Protein AF-A0A5B9MQZ1-F1 (afdb_monomer_lite)

Sequence (177 aa):
MKKSILAVACALLITPSSFAQDAPAKKGKKGQAARNAPAAVVLKQLSDVGLTDEQKAKIQTMAKKTAAETQAALKEAGITPAIMKQRVAAQRELKDSGKKPAEIQAAIHEKLGLTQDQIAVLKKSNAMRTALLKDAVALLTEEQKAKLPERLVKMTSRGGDAKGKGKGKKKKQDENN

Structure (mmCIF, N/CA/C/O backbone):
data_AF-A0A5B9MQZ1-F1
#
_entry.id   AF-A0A5B9MQZ1-F1
#
loop_
_atom_site.group_PDB
_atom_site.id
_atom_site.type_symbol
_atom_site.label_atom_id
_atom_site.label_alt_id
_atom_site.label_comp_id
_atom_site.label_asym_id
_atom_site.label_entity_id
_atom_site.label_seq_id
_atom_site.pdbx_PDB_ins_code
_atom_site.Cartn_x
_atom_site.Cartn_y
_atom_site.Cartn_z
_atom_site.occupancy
_atom_site.B_iso_or_equiv
_atom_site.auth_seq_id
_atom_site.auth_comp_id
_atom_site.auth_asym_id
_atom_site.auth_atom_id
_atom_site.pdbx_PDB_model_num
ATOM 1 N N . MET A 1 1 ? -15.466 -17.750 -81.541 1.00 36.16 1 MET A N 1
ATOM 2 C CA . MET A 1 1 ? -15.290 -19.102 -80.961 1.00 36.16 1 MET A CA 1
ATOM 3 C C . MET A 1 1 ? -14.514 -18.976 -79.657 1.00 36.16 1 MET A C 1
ATOM 5 O O . MET A 1 1 ? -13.448 -18.398 -79.733 1.00 36.16 1 MET A O 1
ATOM 9 N N . LYS A 1 2 ? -15.038 -19.533 -78.543 1.00 40.12 2 LYS A N 1
ATOM 10 C CA . LYS A 1 2 ? -14.304 -20.202 -77.431 1.00 40.12 2 LYS A CA 1
ATOM 11 C C . LYS A 1 2 ? -13.184 -19.371 -76.742 1.00 40.12 2 LYS A C 1
ATOM 13 O O . LYS A 1 2 ? -12.224 -19.017 -77.393 1.00 40.12 2 LYS A O 1
ATOM 18 N N . LYS A 1 3 ? -13.119 -19.107 -75.433 1.00 44.59 3 LYS A N 1
ATOM 19 C CA . LYS A 1 3 ? -13.685 -19.690 -74.207 1.00 44.59 3 LYS A CA 1
ATOM 20 C C . LYS A 1 3 ? -13.425 -18.705 -73.054 1.00 44.59 3 LYS A C 1
ATOM 22 O O . LYS A 1 3 ? -12.415 -18.010 -73.045 1.00 44.59 3 LYS A O 1
ATOM 27 N N . SER A 1 4 ? -14.319 -18.739 -72.078 1.00 44.59 4 SER A N 1
ATOM 28 C CA . SER A 1 4 ? -14.231 -18.154 -70.744 1.00 44.59 4 SER A CA 1
ATOM 29 C C . SER A 1 4 ? -12.981 -18.592 -69.971 1.00 44.59 4 SER A C 1
ATOM 31 O O . SER A 1 4 ? -12.683 -19.785 -69.955 1.00 44.59 4 SER A O 1
ATOM 33 N N . ILE A 1 5 ? -12.355 -17.673 -69.226 1.00 49.66 5 ILE A N 1
ATOM 34 C CA . ILE A 1 5 ? -11.790 -17.975 -67.903 1.00 49.66 5 ILE A CA 1
ATOM 35 C C . ILE A 1 5 ? -12.255 -16.890 -66.928 1.00 49.66 5 ILE A C 1
ATOM 37 O O . ILE A 1 5 ? -12.090 -15.693 -67.137 1.00 49.66 5 ILE A O 1
ATOM 41 N N . LEU A 1 6 ? -12.916 -17.396 -65.899 1.00 43.31 6 LEU A N 1
ATOM 42 C CA . LEU A 1 6 ? -13.623 -16.754 -64.812 1.00 43.31 6 LEU A CA 1
ATOM 43 C C . LEU A 1 6 ? -12.609 -16.317 -63.741 1.00 43.31 6 LEU A C 1
ATOM 45 O O . LEU A 1 6 ? -11.963 -17.171 -63.142 1.00 43.31 6 LEU A O 1
ATOM 49 N N . ALA A 1 7 ? -12.478 -15.017 -63.479 1.00 42.28 7 ALA A N 1
ATOM 50 C CA . ALA A 1 7 ? -11.789 -14.511 -62.293 1.00 42.28 7 ALA A CA 1
ATOM 51 C C . ALA A 1 7 ? -12.844 -13.972 -61.319 1.00 42.28 7 ALA A C 1
ATOM 53 O O . ALA A 1 7 ? -13.383 -12.880 -61.491 1.00 42.28 7 ALA A O 1
ATOM 54 N N . VAL A 1 8 ? -13.179 -14.790 -60.322 1.00 44.84 8 VAL A N 1
ATOM 55 C CA . VAL A 1 8 ? -14.053 -14.431 -59.202 1.00 44.84 8 VAL A CA 1
ATOM 56 C C . VAL A 1 8 ? -13.285 -13.468 -58.296 1.00 44.84 8 VAL A C 1
ATOM 58 O O . VAL A 1 8 ? -12.449 -13.887 -57.500 1.00 44.84 8 VAL A O 1
ATOM 61 N N . ALA A 1 9 ? -13.553 -12.170 -58.423 1.00 44.41 9 ALA A N 1
ATOM 62 C CA . ALA A 1 9 ? -13.120 -11.163 -57.462 1.00 44.41 9 ALA A CA 1
ATOM 63 C C . ALA A 1 9 ? -14.215 -10.989 -56.397 1.00 44.41 9 ALA A C 1
ATOM 65 O O . ALA A 1 9 ? -15.154 -10.212 -56.565 1.00 44.41 9 ALA A O 1
ATOM 66 N N . CYS A 1 10 ? -14.109 -11.736 -55.295 1.00 37.72 10 CYS A N 1
ATOM 67 C CA . CYS A 1 10 ? -14.875 -11.471 -54.077 1.00 37.72 10 CYS A CA 1
ATOM 68 C C . CYS A 1 10 ? -14.386 -10.157 -53.451 1.00 37.72 10 CYS A C 1
ATOM 70 O O . CYS A 1 10 ? -13.424 -10.141 -52.684 1.00 37.72 10 CYS A O 1
ATOM 72 N N . ALA A 1 11 ? -15.057 -9.053 -53.774 1.00 45.41 11 ALA A N 1
ATOM 73 C CA . ALA A 1 11 ? -14.929 -7.794 -53.053 1.00 45.41 11 ALA A CA 1
ATOM 74 C C . ALA A 1 11 ? -15.580 -7.939 -51.666 1.00 45.41 11 ALA A C 1
ATOM 76 O O . ALA A 1 11 ? -16.776 -7.714 -51.487 1.00 45.41 11 ALA A O 1
ATOM 77 N N . LEU A 1 12 ? -14.788 -8.362 -50.679 1.00 45.56 12 LEU A N 1
ATOM 78 C CA . LEU A 1 12 ? -15.161 -8.292 -49.270 1.00 45.56 12 LEU A CA 1
ATOM 79 C C . LEU A 1 12 ? -15.211 -6.820 -48.846 1.00 45.56 12 LEU A C 1
ATOM 81 O O . LEU A 1 12 ? -14.190 -6.139 -48.754 1.00 45.56 12 LEU A O 1
ATOM 85 N N . LEU A 1 13 ? -16.430 -6.349 -48.593 1.00 42.44 13 LEU A N 1
ATOM 86 C CA . LEU A 1 13 ? -16.742 -5.101 -47.909 1.00 42.44 13 LEU A CA 1
ATOM 87 C C . LEU A 1 13 ? -16.085 -5.098 -46.521 1.00 42.44 13 LEU A C 1
ATOM 89 O O . LEU A 1 13 ? -16.599 -5.701 -45.581 1.00 42.44 13 LEU A O 1
ATOM 93 N N . ILE A 1 14 ? -14.958 -4.400 -46.377 1.00 48.75 14 ILE A N 1
ATOM 94 C CA . ILE A 1 14 ? -14.422 -4.038 -45.063 1.00 48.75 14 ILE A CA 1
ATOM 95 C C . ILE A 1 14 ? -15.073 -2.714 -44.668 1.00 48.75 14 ILE A C 1
ATOM 97 O O . ILE A 1 14 ? -14.581 -1.630 -44.971 1.00 48.75 14 ILE A O 1
ATOM 101 N N . THR A 1 15 ? -16.213 -2.805 -43.989 1.00 49.19 15 THR A N 1
ATOM 102 C CA . THR A 1 15 ? -16.711 -1.717 -43.145 1.00 49.19 15 THR A CA 1
ATOM 103 C C . THR A 1 15 ? -15.734 -1.532 -41.979 1.00 49.19 15 THR A C 1
ATOM 105 O O . THR A 1 15 ? -15.511 -2.502 -41.247 1.00 49.19 15 THR A O 1
ATOM 108 N N . PRO A 1 16 ? -15.151 -0.345 -41.736 1.00 44.38 16 PRO A N 1
ATOM 109 C CA . PRO A 1 16 ? -14.464 -0.109 -40.479 1.00 44.38 16 PRO A CA 1
ATOM 110 C C . PRO A 1 16 ? -15.515 -0.071 -39.368 1.00 44.38 16 PRO A C 1
ATOM 112 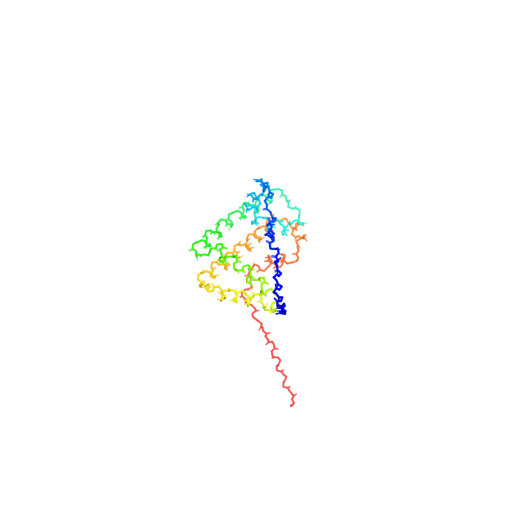O O . PRO A 1 16 ? -16.290 0.879 -39.252 1.00 44.38 16 PRO A O 1
ATOM 115 N N . SER A 1 17 ? -15.548 -1.129 -38.558 1.00 43.81 17 SER A N 1
ATOM 116 C CA . SER A 1 17 ? -16.259 -1.158 -37.286 1.00 43.81 17 SER A CA 1
ATOM 117 C C . SER A 1 17 ? -15.827 0.058 -36.474 1.00 43.81 17 SER A C 1
ATOM 119 O O . SER A 1 17 ? -14.701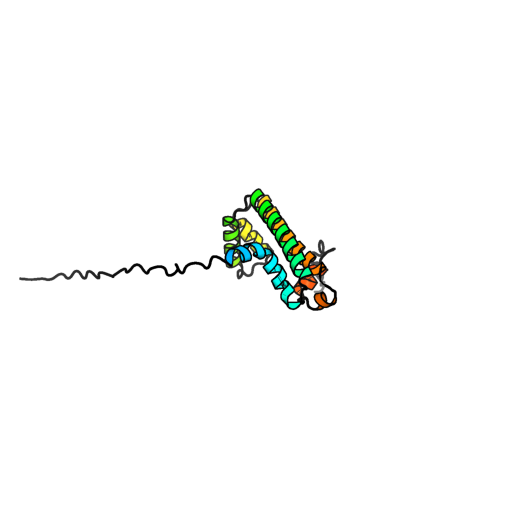 0.126 -35.979 1.00 43.81 17 SER A O 1
ATOM 121 N N . SER A 1 18 ? -16.714 1.045 -36.378 1.00 42.19 18 SER A N 1
ATOM 122 C CA . SER A 1 18 ? -16.536 2.177 -35.485 1.00 42.19 18 SER A CA 1
ATOM 123 C C . SER A 1 18 ? -16.346 1.633 -34.074 1.00 42.19 18 SER A C 1
ATOM 125 O O . SER A 1 18 ? -17.203 0.915 -33.554 1.00 42.19 18 SER A O 1
ATOM 127 N N . PHE A 1 19 ? -15.209 1.949 -33.459 1.00 43.31 19 PHE A N 1
ATOM 128 C CA . PHE A 1 19 ? -15.026 1.755 -32.032 1.00 43.31 19 PHE A CA 1
ATOM 129 C C . PHE A 1 19 ? -16.157 2.487 -31.307 1.00 43.31 19 PHE A C 1
ATOM 131 O O . PHE A 1 19 ? -16.257 3.712 -31.342 1.00 43.31 19 PHE A O 1
ATOM 138 N N . ALA A 1 20 ? -17.017 1.727 -30.637 1.00 46.97 20 ALA A N 1
ATOM 139 C CA . ALA A 1 20 ? -17.846 2.261 -29.580 1.00 46.97 20 ALA A CA 1
ATOM 140 C C . ALA A 1 20 ? -16.930 2.818 -28.481 1.00 46.97 20 ALA A C 1
ATOM 142 O O . ALA A 1 20 ? -16.148 2.056 -27.915 1.00 46.97 20 ALA A O 1
ATOM 143 N N . GLN A 1 21 ? -17.057 4.116 -28.186 1.00 40.47 21 GLN A N 1
ATOM 144 C CA . GLN A 1 21 ? -17.038 4.748 -26.852 1.00 40.47 21 GLN A CA 1
ATOM 145 C C . GLN A 1 21 ? -16.544 6.197 -26.942 1.00 40.47 21 GLN A C 1
ATOM 147 O O . GLN A 1 21 ? -15.451 6.517 -26.491 1.00 40.47 21 GLN A O 1
ATOM 152 N N . ASP A 1 22 ? -17.401 7.098 -27.416 1.00 45.72 22 ASP A N 1
ATOM 153 C CA . ASP A 1 22 ? -17.385 8.470 -26.905 1.00 45.72 22 ASP A CA 1
ATOM 154 C C . ASP A 1 22 ? -18.800 8.842 -26.456 1.00 45.72 22 ASP A C 1
ATOM 156 O O . ASP A 1 22 ? -19.563 9.543 -27.112 1.00 45.72 22 ASP A O 1
ATOM 160 N N . ALA A 1 23 ? -19.189 8.251 -25.325 1.00 39.41 23 ALA A N 1
ATOM 161 C CA . ALA A 1 23 ? -20.197 8.859 -24.474 1.00 39.41 23 ALA A CA 1
ATOM 162 C C . ALA A 1 23 ? -19.459 9.856 -23.564 1.00 39.41 23 ALA A C 1
ATOM 164 O O . ALA A 1 23 ? -18.474 9.462 -22.925 1.00 39.41 23 ALA A O 1
ATOM 165 N N . PRO A 1 24 ? -19.913 11.117 -23.453 1.00 42.56 24 PRO A N 1
ATOM 166 C CA . PRO A 1 24 ? -19.198 12.144 -22.711 1.00 42.56 24 PRO A CA 1
ATOM 167 C C . PRO A 1 24 ? -19.024 11.724 -21.249 1.00 42.56 24 PRO A C 1
ATOM 169 O O . PRO A 1 24 ? -19.982 11.512 -20.497 1.00 42.56 24 PRO A O 1
ATOM 172 N N . ALA A 1 25 ? -1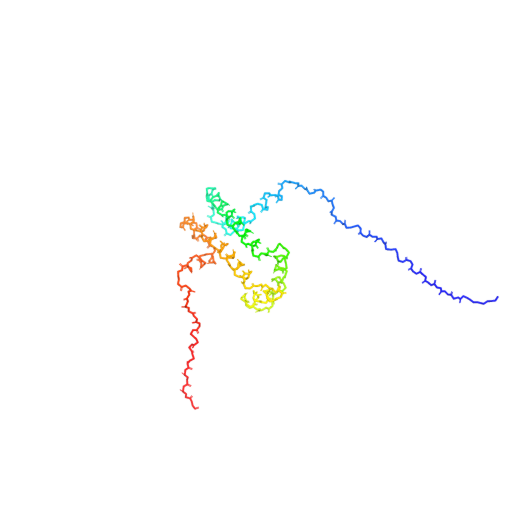7.767 11.590 -20.829 1.00 41.84 25 ALA A N 1
ATOM 173 C CA . ALA A 1 25 ? -17.420 11.248 -19.463 1.00 41.84 25 ALA A CA 1
ATOM 174 C C . ALA A 1 25 ? -17.953 12.323 -18.498 1.00 41.84 25 ALA A C 1
ATOM 176 O O . ALA A 1 25 ? -17.446 13.444 -18.459 1.00 41.84 25 ALA A O 1
ATOM 177 N N . LYS A 1 26 ? -18.933 11.959 -17.656 1.00 43.88 26 LYS A N 1
ATOM 178 C CA . LYS A 1 26 ? -19.359 12.749 -16.487 1.00 43.88 26 LYS A CA 1
ATOM 179 C C . LYS A 1 26 ? -18.129 13.140 -15.651 1.00 43.88 26 LYS A C 1
ATOM 181 O O . LYS A 1 26 ? -17.576 12.331 -14.901 1.00 43.88 26 LYS A O 1
ATOM 186 N N . LYS A 1 27 ? -17.715 14.404 -15.761 1.00 49.59 27 LYS A N 1
ATOM 187 C CA . LYS A 1 27 ? -16.472 14.990 -15.223 1.00 49.59 27 LYS A CA 1
ATOM 188 C C . LYS A 1 27 ? -16.485 15.245 -13.700 1.00 49.59 27 LYS A C 1
ATOM 190 O O . LYS A 1 27 ? -15.702 16.046 -13.211 1.00 49.59 27 LYS A O 1
ATOM 195 N N . GLY A 1 28 ? -17.338 14.564 -12.928 1.00 44.91 28 GLY A N 1
ATOM 196 C CA . GLY A 1 28 ? -17.526 14.844 -11.492 1.00 44.91 28 GLY A CA 1
ATOM 197 C C . GLY A 1 28 ? -16.913 13.835 -10.512 1.00 44.91 28 GLY A C 1
ATOM 198 O O . GLY A 1 28 ? -16.442 14.222 -9.450 1.00 44.91 28 GLY A O 1
ATOM 199 N N . LYS A 1 29 ? -16.879 12.532 -10.837 1.00 44.75 29 LYS A N 1
ATOM 200 C CA . LYS A 1 29 ? -16.529 11.484 -9.844 1.00 44.75 29 LYS A CA 1
ATOM 201 C C . LYS A 1 29 ? -15.118 10.902 -9.961 1.00 44.75 29 LYS A C 1
ATOM 203 O O . LYS A 1 29 ? -14.597 10.389 -8.973 1.00 44.75 29 LYS A O 1
ATOM 208 N N . LYS A 1 30 ? -14.463 10.991 -11.126 1.00 43.41 30 LYS A N 1
ATOM 209 C CA . LYS A 1 30 ? -13.138 10.369 -11.331 1.00 43.41 30 LYS A CA 1
ATOM 210 C C . LYS A 1 30 ? -12.022 11.048 -10.519 1.00 43.41 30 LYS A C 1
ATOM 212 O O . LYS A 1 30 ? -11.155 10.351 -10.005 1.00 43.41 30 LYS A O 1
ATOM 217 N N . GLY A 1 31 ? -12.071 12.372 -10.337 1.00 48.66 31 GLY A N 1
ATOM 218 C CA . GLY A 1 31 ? -11.042 13.118 -9.596 1.00 48.66 31 GLY A CA 1
ATOM 219 C C . GLY A 1 31 ? -11.055 12.858 -8.085 1.00 48.66 31 GLY A C 1
ATOM 220 O O . GLY A 1 31 ? -10.004 12.658 -7.479 1.00 48.66 31 GLY A O 1
ATOM 221 N N . GLN A 1 32 ? -12.242 12.792 -7.477 1.00 44.03 32 GLN A N 1
ATOM 222 C CA . GLN A 1 32 ? -12.392 12.504 -6.048 1.00 44.03 32 GLN A CA 1
ATOM 223 C C . GLN A 1 32 ? -12.136 11.021 -5.735 1.00 44.03 32 GLN A C 1
ATOM 225 O O . GLN A 1 32 ? -11.474 10.708 -4.748 1.00 44.03 32 GLN A O 1
ATOM 230 N N . ALA A 1 33 ? -12.572 10.109 -6.613 1.00 51.03 33 ALA A N 1
ATOM 231 C CA . ALA A 1 33 ? -12.284 8.681 -6.491 1.00 51.03 33 ALA A CA 1
ATOM 232 C C . ALA A 1 33 ? -10.782 8.370 -6.615 1.00 51.03 33 ALA A C 1
ATOM 234 O O . ALA A 1 33 ? -10.267 7.561 -5.850 1.00 51.03 33 ALA A O 1
ATOM 235 N N . ALA A 1 34 ? -10.059 9.047 -7.517 1.00 53.06 34 ALA A N 1
ATOM 236 C CA . ALA A 1 34 ? -8.608 8.903 -7.642 1.00 53.06 34 ALA A CA 1
ATOM 237 C C . ALA A 1 34 ? -7.856 9.470 -6.422 1.00 53.06 34 ALA A C 1
ATOM 239 O O . ALA A 1 34 ? -6.940 8.824 -5.917 1.00 53.06 34 ALA A O 1
ATOM 240 N N . ARG A 1 35 ? -8.278 10.633 -5.899 1.00 48.69 35 ARG A N 1
ATOM 241 C CA . ARG A 1 35 ? -7.700 11.252 -4.687 1.00 48.69 35 ARG A CA 1
ATOM 242 C C . ARG A 1 35 ? -7.943 10.438 -3.412 1.00 48.69 35 ARG A C 1
ATOM 244 O O . ARG A 1 35 ? -7.121 10.479 -2.504 1.00 48.69 35 ARG A O 1
ATOM 251 N N . ASN A 1 36 ? -9.040 9.686 -3.354 1.00 56.81 36 ASN A N 1
ATOM 252 C CA . ASN A 1 36 ? -9.389 8.843 -2.211 1.00 56.81 36 ASN A CA 1
ATOM 253 C C . ASN A 1 36 ? -9.016 7.366 -2.403 1.00 56.81 36 ASN A C 1
ATOM 255 O O . ASN A 1 36 ? -9.264 6.575 -1.500 1.00 56.81 36 ASN A O 1
ATOM 259 N N . ALA A 1 37 ? -8.420 6.970 -3.532 1.00 69.38 37 ALA A N 1
ATOM 260 C CA . ALA A 1 37 ? -8.149 5.563 -3.837 1.00 69.38 37 ALA A CA 1
ATOM 261 C C . ALA A 1 37 ? -7.335 4.823 -2.749 1.00 69.38 37 ALA A C 1
ATOM 263 O O . ALA A 1 37 ? -7.707 3.698 -2.413 1.00 69.38 37 ALA A O 1
ATOM 264 N N . PRO A 1 38 ? -6.295 5.423 -2.130 1.00 73.62 38 PRO A N 1
ATOM 265 C CA . PRO A 1 38 ? -5.557 4.784 -1.036 1.00 73.62 38 PRO A CA 1
ATOM 266 C C . PRO A 1 38 ? -6.414 4.592 0.224 1.00 73.62 38 PRO A C 1
ATOM 268 O O . PRO A 1 38 ? -6.390 3.524 0.832 1.00 73.62 38 PRO A O 1
ATOM 271 N N . ALA A 1 39 ? -7.222 5.597 0.578 1.00 81.00 39 ALA A N 1
ATOM 272 C CA . ALA A 1 39 ? -8.132 5.535 1.721 1.00 81.00 39 ALA A CA 1
ATOM 273 C C . ALA A 1 39 ? -9.269 4.535 1.485 1.00 81.00 39 ALA A C 1
ATOM 275 O O . ALA A 1 39 ? -9.649 3.803 2.390 1.00 81.00 39 ALA A O 1
ATOM 276 N N . ALA A 1 40 ? -9.788 4.463 0.258 1.00 85.75 40 ALA A N 1
ATOM 277 C CA . ALA A 1 40 ? -10.892 3.588 -0.112 1.00 85.75 40 ALA A CA 1
ATOM 278 C C . ALA A 1 40 ? -10.554 2.106 0.088 1.00 85.75 40 ALA A C 1
ATOM 280 O O . ALA A 1 40 ? -11.429 1.335 0.464 1.00 85.75 40 ALA A O 1
ATOM 281 N N . VAL A 1 41 ? -9.295 1.703 -0.122 1.00 87.00 41 VAL A N 1
ATOM 282 C CA . VAL A 1 41 ? -8.859 0.321 0.133 1.00 87.00 41 VAL A CA 1
ATOM 283 C C . VAL A 1 41 ? -8.926 -0.003 1.624 1.00 87.00 41 VAL A C 1
ATOM 285 O O . VAL A 1 41 ? -9.512 -1.018 1.991 1.00 87.00 41 VAL A O 1
ATOM 288 N N . VAL A 1 42 ? -8.382 0.872 2.475 1.00 90.75 42 VAL A N 1
ATOM 289 C CA . VAL A 1 42 ? -8.391 0.686 3.935 1.00 90.75 42 VAL A CA 1
ATOM 290 C C . VAL A 1 42 ? -9.821 0.727 4.472 1.00 90.75 42 VAL A C 1
ATOM 292 O O . VAL A 1 42 ? -10.240 -0.179 5.182 1.00 90.75 42 VAL A O 1
ATOM 295 N N . LEU A 1 43 ? -10.609 1.723 4.063 1.00 91.38 43 LEU A N 1
ATOM 296 C CA . LEU A 1 43 ? -12.011 1.855 4.461 1.00 91.38 43 LEU A CA 1
ATOM 297 C C . LEU A 1 43 ? -12.853 0.657 4.008 1.00 91.38 43 LEU A C 1
ATOM 299 O O . LEU A 1 43 ? -13.710 0.208 4.757 1.00 91.38 43 LEU A O 1
ATOM 303 N N . LYS A 1 44 ? -12.583 0.087 2.827 1.00 91.12 44 LYS A N 1
ATOM 304 C CA . LYS A 1 44 ? -13.242 -1.144 2.366 1.00 91.12 44 LYS A CA 1
ATOM 305 C C . LYS A 1 44 ? -12.852 -2.362 3.203 1.00 91.12 44 LYS A C 1
ATOM 307 O O . LYS A 1 44 ? -13.660 -3.263 3.371 1.00 91.12 44 LYS A O 1
ATOM 312 N N . GLN A 1 45 ? -11.620 -2.430 3.703 1.00 89.94 45 GLN A N 1
ATOM 313 C CA . GLN A 1 45 ? -11.200 -3.516 4.595 1.00 89.94 45 GLN A CA 1
ATOM 314 C C . GLN A 1 45 ? -11.813 -3.410 5.996 1.00 89.94 45 GLN A C 1
ATOM 316 O O . GLN A 1 45 ? -11.859 -4.416 6.698 1.00 89.94 45 GLN A O 1
ATOM 321 N N . LEU A 1 46 ? -12.269 -2.215 6.374 1.00 92.00 46 LEU A N 1
ATOM 322 C CA . LEU A 1 46 ? -12.861 -1.887 7.668 1.00 92.00 46 LEU A CA 1
ATOM 323 C C . LEU A 1 46 ? -14.354 -1.523 7.546 1.00 92.00 46 LEU A C 1
ATOM 325 O O . LEU A 1 46 ? -14.895 -0.860 8.423 1.00 92.00 46 LEU A O 1
ATOM 329 N N . SER A 1 47 ? -15.039 -1.909 6.464 1.00 88.75 47 SER A N 1
ATOM 330 C CA . SER A 1 47 ? -16.447 -1.532 6.260 1.00 88.75 47 SER A CA 1
ATOM 331 C C . SER A 1 47 ? -17.368 -2.108 7.333 1.00 88.75 47 SER A C 1
ATOM 333 O O . SER A 1 47 ? -18.309 -1.444 7.760 1.00 88.75 47 SER A O 1
ATOM 335 N N . ASP A 1 48 ? -17.052 -3.311 7.807 1.00 89.12 48 ASP A N 1
ATOM 336 C CA . ASP A 1 48 ? -17.962 -4.116 8.625 1.00 89.12 48 ASP A CA 1
ATOM 337 C C . ASP A 1 48 ? -17.802 -3.838 10.129 1.00 89.12 48 ASP A C 1
ATOM 339 O O . ASP A 1 48 ? -18.575 -4.331 10.948 1.00 89.12 48 ASP A O 1
ATOM 343 N N . VAL A 1 49 ? -16.819 -3.010 10.512 1.00 91.62 49 VAL A N 1
ATOM 344 C CA . VAL A 1 49 ? -16.565 -2.679 11.924 1.00 91.62 49 VAL A CA 1
ATOM 345 C C . VAL A 1 49 ? -17.363 -1.468 12.410 1.00 91.62 49 VAL A C 1
ATOM 347 O O . VAL A 1 49 ? -17.327 -1.164 13.595 1.00 91.62 49 VAL A O 1
ATOM 350 N N . GLY A 1 50 ? -18.102 -0.782 11.530 1.00 90.56 50 GLY A N 1
ATOM 351 C CA . GLY A 1 50 ? -18.915 0.379 11.908 1.00 90.56 50 GLY A CA 1
ATOM 352 C C . GLY A 1 50 ? -18.066 1.584 12.320 1.00 90.56 50 GLY A C 1
ATOM 353 O O . GLY A 1 50 ? -18.163 2.060 13.448 1.00 90.56 50 GLY A O 1
ATOM 354 N N . LEU A 1 51 ? -17.206 2.058 11.413 1.00 93.56 51 LEU A N 1
ATOM 355 C CA . LEU A 1 51 ? -16.356 3.228 11.653 1.00 93.56 51 LEU A CA 1
ATOM 356 C C . LEU A 1 51 ? -17.185 4.494 11.911 1.00 93.56 51 LEU A C 1
ATOM 358 O O . LEU A 1 51 ? -18.092 4.812 11.133 1.00 93.56 51 LEU A O 1
ATOM 362 N N . THR A 1 52 ? -16.795 5.270 12.922 1.00 95.06 52 THR A N 1
ATOM 363 C CA . THR A 1 52 ? -17.311 6.630 13.128 1.00 95.06 52 THR A CA 1
ATOM 364 C C . THR A 1 52 ? -16.788 7.576 12.048 1.00 95.06 52 THR A C 1
ATOM 366 O O . THR A 1 52 ? -15.780 7.305 11.385 1.00 95.06 52 THR A O 1
ATOM 369 N N . ASP A 1 53 ? -17.448 8.716 11.858 1.00 94.75 53 ASP A N 1
ATOM 370 C CA . ASP A 1 53 ? -17.005 9.694 10.860 1.00 94.75 53 ASP A CA 1
ATOM 371 C C . ASP A 1 53 ? -15.648 10.313 11.212 1.00 94.75 53 ASP A C 1
ATOM 373 O O . ASP A 1 53 ? -14.825 10.538 10.322 1.00 94.75 53 ASP A O 1
ATOM 377 N N . GLU A 1 54 ? -15.351 10.467 12.504 1.00 95.12 54 GLU A N 1
ATOM 378 C CA . GLU A 1 54 ? -14.031 10.887 12.976 1.00 95.12 54 GLU A CA 1
ATOM 379 C C . GLU A 1 54 ? -12.945 9.854 12.625 1.00 95.12 54 GLU A C 1
ATOM 381 O O . GLU A 1 54 ? -11.887 10.214 12.100 1.00 95.12 54 GLU A O 1
ATOM 386 N N . GLN A 1 55 ? -13.207 8.557 12.835 1.00 95.06 55 GLN A N 1
ATOM 387 C CA . GLN A 1 55 ? -12.279 7.487 12.450 1.00 95.06 55 GLN A CA 1
ATOM 388 C C . GLN A 1 55 ? -12.053 7.467 10.933 1.00 95.06 55 GLN A C 1
ATOM 390 O O . GLN A 1 55 ? -10.909 7.394 10.477 1.00 95.06 55 GLN A O 1
ATOM 395 N N . LYS A 1 56 ? -13.120 7.600 10.132 1.00 94.12 56 LYS A N 1
ATOM 396 C CA . LYS A 1 56 ? -13.011 7.692 8.666 1.00 94.12 56 LYS A CA 1
ATOM 397 C C . LYS A 1 56 ? -12.163 8.892 8.247 1.00 94.12 56 LYS A C 1
ATOM 399 O O . LYS A 1 56 ? -11.313 8.745 7.368 1.00 94.12 56 LYS A O 1
ATOM 404 N N . ALA A 1 57 ? -12.363 10.056 8.866 1.00 94.50 57 ALA A N 1
ATOM 405 C CA . ALA A 1 57 ? -11.600 11.266 8.573 1.00 94.50 57 ALA A CA 1
ATOM 406 C C . ALA A 1 57 ? -10.107 11.091 8.901 1.00 94.50 57 ALA A C 1
ATOM 408 O O . ALA A 1 57 ? -9.256 11.386 8.057 1.00 94.50 57 ALA A O 1
ATOM 409 N N . LYS A 1 58 ? -9.776 10.523 10.071 1.00 94.88 58 LYS A N 1
ATOM 410 C CA . LYS A 1 58 ? -8.388 10.204 10.453 1.00 94.88 58 LYS A CA 1
ATOM 411 C C . LYS A 1 58 ? -7.740 9.235 9.460 1.00 94.88 58 LYS A C 1
ATOM 413 O O . LYS A 1 58 ? -6.650 9.513 8.961 1.00 94.88 58 LYS A O 1
ATOM 418 N N . ILE A 1 59 ? -8.434 8.155 9.088 1.00 94.25 59 ILE A N 1
ATOM 419 C CA . ILE A 1 59 ? -7.952 7.179 8.095 1.00 94.25 59 ILE A CA 1
ATOM 420 C C . ILE A 1 59 ? -7.707 7.840 6.735 1.00 94.25 59 ILE A C 1
ATOM 422 O O . ILE A 1 59 ? -6.683 7.581 6.103 1.00 94.25 59 ILE A O 1
ATOM 426 N N . GLN A 1 60 ? -8.604 8.717 6.277 1.00 93.25 60 GLN A N 1
ATOM 427 C CA . GLN A 1 60 ? -8.415 9.442 5.018 1.00 93.25 60 GLN A CA 1
ATOM 428 C C . GLN A 1 60 ? -7.175 10.339 5.045 1.00 93.25 60 GLN A C 1
ATOM 430 O O . GLN A 1 60 ? -6.425 10.360 4.068 1.00 93.25 60 GLN A O 1
ATOM 435 N N . THR A 1 61 ? -6.943 11.061 6.141 1.00 93.56 61 THR A N 1
ATOM 43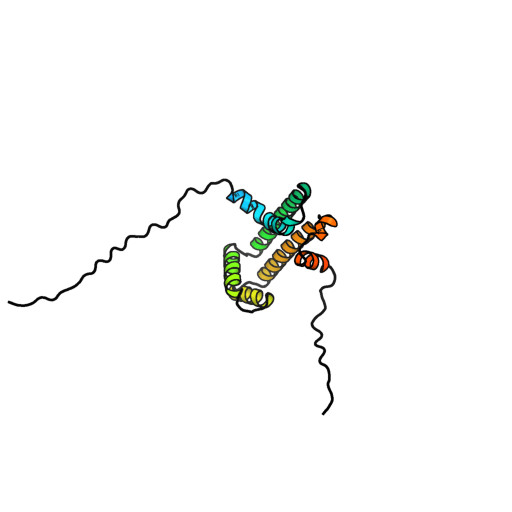6 C CA . THR A 1 61 ? -5.764 11.922 6.299 1.00 93.56 61 THR A CA 1
ATOM 437 C C . THR A 1 61 ? -4.474 11.107 6.294 1.00 93.56 61 THR A C 1
ATOM 439 O O . THR A 1 61 ? -3.567 11.416 5.517 1.00 93.56 61 THR A O 1
ATOM 442 N N . MET A 1 62 ? -4.414 10.019 7.071 1.00 93.62 62 MET A N 1
ATOM 443 C CA . MET A 1 62 ? -3.258 9.113 7.073 1.00 93.62 62 MET A CA 1
ATOM 444 C C . MET A 1 62 ? -3.008 8.535 5.677 1.00 93.62 62 MET A C 1
ATOM 446 O O . MET A 1 62 ? -1.892 8.589 5.168 1.00 93.62 62 MET A O 1
ATOM 450 N N . ALA A 1 63 ? -4.060 8.069 5.000 1.00 92.94 63 ALA A N 1
ATOM 451 C CA . ALA A 1 63 ? -3.943 7.479 3.675 1.00 92.94 63 ALA A CA 1
ATOM 452 C C . ALA A 1 63 ? -3.460 8.474 2.611 1.00 92.94 63 ALA A C 1
ATOM 454 O O . ALA A 1 63 ? -2.672 8.096 1.744 1.00 92.94 63 ALA A O 1
ATOM 455 N N . LYS A 1 64 ? -3.892 9.742 2.673 1.00 92.12 64 LYS A N 1
ATOM 456 C CA . LYS A 1 64 ? -3.392 10.808 1.787 1.00 92.12 64 LYS A CA 1
ATOM 457 C C . LYS A 1 64 ? -1.903 11.061 2.007 1.00 92.12 64 LYS A C 1
ATOM 459 O O . LYS A 1 64 ? -1.162 11.126 1.028 1.00 92.12 64 LYS A O 1
ATOM 464 N N . LYS A 1 65 ? -1.465 11.146 3.268 1.00 91.81 65 LYS A N 1
ATOM 465 C CA . LYS A 1 65 ? -0.049 11.322 3.622 1.00 91.81 65 LYS A CA 1
ATOM 466 C C . LYS A 1 65 ? 0.797 10.154 3.110 1.00 91.81 65 LYS A C 1
ATOM 468 O O . LYS A 1 65 ? 1.711 10.366 2.319 1.00 91.81 65 LYS A O 1
ATOM 473 N N . THR A 1 66 ? 0.422 8.921 3.453 1.00 92.75 66 THR A N 1
ATOM 474 C CA . THR A 1 66 ? 1.128 7.713 3.001 1.00 92.75 66 THR A CA 1
ATOM 475 C C . THR A 1 66 ? 1.173 7.605 1.477 1.00 92.75 66 THR A C 1
ATOM 477 O O . THR A 1 66 ? 2.167 7.146 0.912 1.00 92.75 66 THR A O 1
ATOM 480 N N . ALA A 1 67 ? 0.110 8.016 0.783 1.00 90.88 67 ALA A N 1
ATOM 481 C CA . ALA A 1 67 ? 0.078 8.010 -0.673 1.00 90.88 67 ALA A CA 1
ATOM 482 C C . ALA A 1 67 ? 1.045 9.025 -1.284 1.00 90.88 67 ALA A C 1
ATOM 484 O O . ALA A 1 67 ? 1.759 8.663 -2.217 1.00 90.88 67 ALA A O 1
ATOM 485 N N . ALA A 1 68 ? 1.101 10.246 -0.748 1.00 91.62 68 ALA A N 1
ATOM 486 C CA . ALA A 1 68 ? 2.048 11.265 -1.189 1.00 91.62 68 ALA A CA 1
ATOM 487 C C . ALA A 1 68 ? 3.500 10.806 -0.973 1.00 91.62 68 ALA A C 1
ATOM 489 O O . ALA A 1 68 ? 4.292 10.827 -1.912 1.00 91.62 68 ALA A O 1
ATOM 490 N N . GLU A 1 69 ? 3.816 10.286 0.216 1.00 92.31 69 GLU A N 1
ATOM 491 C CA . GLU A 1 69 ? 5.143 9.743 0.548 1.00 92.31 69 GLU A CA 1
ATOM 492 C C . GLU A 1 69 ? 5.521 8.562 -0.354 1.00 92.31 69 GLU A C 1
ATOM 494 O O . GLU A 1 69 ? 6.632 8.486 -0.878 1.00 92.31 69 GLU A O 1
ATOM 499 N N . THR A 1 70 ? 4.574 7.653 -0.598 1.00 91.75 70 THR A N 1
ATOM 500 C CA . THR A 1 70 ? 4.781 6.528 -1.516 1.00 91.75 70 THR A CA 1
ATOM 501 C C . THR A 1 70 ? 5.053 7.023 -2.932 1.00 91.75 70 THR A C 1
ATOM 503 O O . THR A 1 70 ? 5.949 6.515 -3.597 1.00 91.75 70 THR A O 1
ATOM 506 N N . GLN A 1 71 ? 4.283 7.996 -3.417 1.00 91.62 71 GLN A N 1
ATOM 507 C CA . GLN A 1 71 ? 4.416 8.494 -4.780 1.00 91.62 71 GLN A CA 1
ATOM 508 C C . GLN A 1 71 ? 5.735 9.252 -4.982 1.00 91.62 71 GLN A C 1
ATOM 510 O O . GLN A 1 71 ? 6.363 9.080 -6.025 1.00 91.62 71 GLN A O 1
ATOM 515 N N . ALA A 1 72 ? 6.175 10.021 -3.981 1.00 92.88 72 ALA A N 1
ATOM 516 C CA . ALA A 1 72 ? 7.481 10.674 -3.973 1.00 92.88 72 ALA A CA 1
ATOM 517 C C . ALA A 1 72 ? 8.616 9.642 -4.041 1.00 92.88 72 ALA A C 1
ATOM 519 O O . ALA A 1 72 ? 9.413 9.683 -4.975 1.00 92.88 72 ALA A O 1
ATOM 520 N N . ALA A 1 73 ? 8.606 8.640 -3.155 1.00 93.81 73 ALA A N 1
ATOM 521 C CA . ALA A 1 73 ? 9.634 7.599 -3.126 1.00 93.81 73 ALA A CA 1
ATOM 522 C C . ALA A 1 73 ? 9.706 6.799 -4.440 1.00 93.81 73 ALA A C 1
ATOM 524 O O . ALA A 1 73 ? 10.789 6.502 -4.937 1.00 93.81 73 ALA A O 1
ATOM 525 N N . LEU A 1 74 ? 8.553 6.462 -5.034 1.00 93.81 74 LEU A N 1
ATOM 526 C CA . LEU A 1 74 ? 8.515 5.784 -6.334 1.00 93.81 74 LEU A CA 1
ATOM 527 C C . LEU A 1 74 ? 9.110 6.659 -7.443 1.00 93.81 74 LEU A C 1
ATOM 529 O O . LEU A 1 74 ? 9.858 6.152 -8.276 1.00 93.81 74 LEU A O 1
ATOM 533 N N . LYS A 1 75 ? 8.796 7.961 -7.450 1.00 94.06 75 LYS A N 1
ATOM 534 C CA . LYS A 1 75 ? 9.318 8.908 -8.441 1.00 94.06 75 LYS A CA 1
ATOM 535 C C . LYS A 1 75 ? 1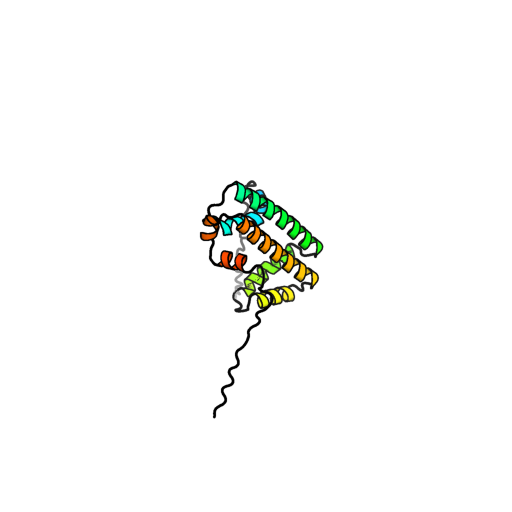0.835 9.066 -8.321 1.00 94.06 75 LYS A C 1
ATOM 537 O O . LYS A 1 75 ? 11.512 9.008 -9.341 1.00 94.06 75 LYS A O 1
ATOM 542 N N . GLU A 1 76 ? 11.352 9.223 -7.105 1.00 94.88 76 GLU A N 1
ATOM 543 C CA . GLU A 1 76 ? 12.793 9.327 -6.824 1.00 94.88 76 GLU A CA 1
ATOM 544 C C . GLU A 1 76 ? 13.559 8.081 -7.278 1.00 94.88 76 GLU A C 1
ATOM 546 O O . GLU A 1 76 ? 14.636 8.189 -7.851 1.00 94.88 76 GLU A O 1
ATOM 551 N N . ALA A 1 77 ? 12.964 6.897 -7.117 1.00 95.50 77 ALA A N 1
ATOM 552 C CA . ALA A 1 77 ? 13.541 5.633 -7.572 1.00 95.50 77 ALA A CA 1
ATOM 553 C C . ALA A 1 77 ? 13.392 5.375 -9.088 1.00 95.50 77 ALA A C 1
ATOM 555 O O . ALA A 1 77 ? 13.707 4.284 -9.569 1.00 95.50 77 ALA A O 1
ATOM 556 N N . GLY A 1 78 ? 12.837 6.324 -9.849 1.00 94.88 78 GLY A N 1
ATOM 557 C CA . GLY A 1 78 ? 12.568 6.154 -11.279 1.00 94.88 78 GLY A CA 1
ATOM 558 C C . GLY A 1 78 ? 11.479 5.118 -11.591 1.00 94.88 78 GLY A C 1
ATOM 559 O O . GLY A 1 78 ? 11.364 4.658 -12.727 1.00 94.88 78 GLY A O 1
ATOM 560 N N . ILE A 1 79 ? 10.656 4.734 -10.610 1.00 95.19 79 ILE A N 1
ATOM 561 C CA . ILE A 1 79 ? 9.557 3.788 -10.808 1.00 95.19 79 ILE A CA 1
ATOM 562 C C . ILE A 1 79 ? 8.372 4.537 -11.413 1.00 95.19 79 ILE A C 1
ATOM 564 O O . ILE A 1 79 ? 7.583 5.197 -10.733 1.00 95.19 79 ILE A O 1
ATOM 568 N N . THR A 1 80 ? 8.238 4.419 -12.729 1.00 92.00 80 THR A N 1
ATOM 569 C CA . THR A 1 80 ? 7.210 5.124 -13.492 1.00 92.00 80 THR A CA 1
ATOM 570 C C . THR A 1 80 ? 5.836 4.442 -13.402 1.00 92.00 80 THR A C 1
ATOM 572 O O . THR A 1 80 ? 5.729 3.242 -13.119 1.00 92.00 80 THR A O 1
ATOM 575 N N . PRO A 1 81 ? 4.743 5.158 -13.730 1.00 90.25 81 PRO A N 1
ATOM 576 C CA . PRO A 1 81 ? 3.428 4.540 -13.895 1.00 90.25 81 PRO A CA 1
ATOM 577 C C . PRO A 1 81 ? 3.403 3.407 -14.934 1.00 90.25 81 PRO A C 1
ATOM 579 O O . PRO A 1 81 ? 2.601 2.482 -14.800 1.00 90.25 81 PRO A O 1
ATOM 582 N N . ALA A 1 82 ? 4.271 3.455 -15.953 1.00 92.44 82 ALA A N 1
ATOM 583 C CA . ALA A 1 82 ? 4.401 2.396 -16.953 1.00 92.44 82 ALA A CA 1
ATOM 584 C C . ALA A 1 82 ? 4.961 1.106 -16.332 1.00 92.44 82 ALA A C 1
ATOM 586 O O . ALA A 1 82 ? 4.333 0.054 -16.469 1.00 92.44 82 ALA A O 1
ATOM 587 N N . ILE A 1 83 ? 6.041 1.206 -15.545 1.00 93.12 83 ILE A N 1
ATOM 588 C CA . ILE A 1 83 ? 6.596 0.074 -14.780 1.00 93.12 83 ILE A CA 1
ATOM 589 C C . ILE A 1 83 ? 5.531 -0.499 -13.838 1.00 93.12 83 ILE A C 1
ATOM 591 O O . ILE A 1 83 ? 5.337 -1.711 -13.762 1.00 93.12 83 ILE A O 1
ATOM 595 N N . MET A 1 84 ? 4.769 0.359 -13.153 1.00 92.06 84 MET A N 1
ATOM 596 C CA . MET A 1 84 ? 3.697 -0.092 -12.259 1.00 92.06 84 MET A CA 1
ATOM 597 C C . MET A 1 84 ? 2.579 -0.840 -12.998 1.00 92.06 84 MET A C 1
ATOM 599 O O . MET A 1 84 ? 2.091 -1.852 -12.492 1.00 92.06 84 MET A O 1
ATOM 603 N N . LYS A 1 85 ? 2.187 -0.397 -14.200 1.00 93.12 85 LYS A N 1
ATOM 604 C CA . LYS A 1 85 ? 1.223 -1.123 -15.044 1.00 93.12 85 LYS A CA 1
ATOM 605 C C . LYS A 1 85 ? 1.769 -2.484 -15.477 1.00 93.12 85 LYS A C 1
ATOM 607 O O . LYS A 1 85 ? 1.053 -3.477 -15.359 1.00 93.12 85 LYS A O 1
ATOM 612 N N . GLN A 1 86 ? 3.030 -2.547 -15.904 1.00 94.19 86 GLN A N 1
ATOM 613 C CA . GLN A 1 86 ? 3.683 -3.803 -16.276 1.00 94.19 86 GLN A CA 1
ATOM 614 C C . GLN A 1 86 ? 3.789 -4.767 -15.087 1.00 94.19 86 GLN A C 1
ATOM 616 O O . GLN A 1 86 ? 3.524 -5.955 -15.244 1.00 94.19 86 GLN A O 1
ATOM 621 N N . ARG A 1 87 ? 4.059 -4.265 -13.872 1.00 94.12 87 ARG A N 1
ATOM 622 C CA . ARG A 1 87 ? 4.005 -5.077 -12.641 1.00 94.12 87 ARG A CA 1
ATOM 623 C C . ARG A 1 87 ? 2.628 -5.687 -12.413 1.00 94.12 87 ARG A C 1
ATOM 625 O O . ARG A 1 87 ? 2.545 -6.859 -12.064 1.00 94.12 87 ARG A O 1
ATOM 632 N N . VAL A 1 88 ? 1.555 -4.915 -12.594 1.00 91.62 88 VAL A N 1
ATOM 633 C CA . VAL A 1 88 ? 0.181 -5.420 -12.424 1.00 91.62 88 VAL A CA 1
ATOM 634 C C . VAL A 1 88 ? -0.148 -6.488 -13.467 1.00 91.62 88 VAL A C 1
ATOM 636 O O . VAL A 1 88 ? -0.745 -7.503 -13.115 1.00 91.62 88 VAL A O 1
ATOM 639 N N . ALA A 1 89 ? 0.249 -6.289 -14.724 1.00 93.19 89 ALA A N 1
ATOM 640 C CA . ALA A 1 89 ? 0.094 -7.290 -15.779 1.00 93.19 89 ALA A CA 1
ATOM 641 C C . ALA A 1 89 ? 0.865 -8.582 -15.457 1.00 93.19 89 ALA A C 1
ATOM 643 O O . ALA A 1 89 ? 0.251 -9.644 -15.381 1.00 93.19 89 ALA A O 1
ATOM 644 N N . ALA A 1 90 ? 2.157 -8.483 -15.132 1.00 94.25 90 ALA A N 1
ATOM 645 C CA . ALA A 1 90 ? 2.978 -9.638 -14.765 1.00 94.25 90 ALA A CA 1
ATOM 646 C C . ALA A 1 90 ? 2.436 -10.373 -13.526 1.00 94.25 90 ALA A C 1
ATOM 648 O O . ALA A 1 90 ? 2.451 -11.599 -13.461 1.00 94.25 90 ALA A O 1
ATOM 649 N N . GLN A 1 91 ? 1.888 -9.645 -12.549 1.00 91.44 91 GLN A N 1
ATOM 650 C CA . GLN A 1 91 ? 1.237 -10.261 -11.394 1.00 91.44 91 GLN A CA 1
ATOM 651 C C . GLN A 1 91 ? -0.029 -11.040 -11.772 1.00 91.44 91 GLN A C 1
ATOM 653 O O . GLN A 1 91 ? -0.302 -12.067 -11.156 1.00 91.44 91 GLN A O 1
ATOM 658 N N . ARG A 1 92 ? -0.811 -10.565 -12.748 1.00 92.88 92 ARG A N 1
ATOM 659 C CA . ARG A 1 92 ? -2.003 -11.280 -13.229 1.00 92.88 92 ARG A CA 1
ATOM 660 C C . ARG A 1 92 ? -1.620 -12.555 -13.969 1.00 92.88 92 ARG A C 1
ATOM 662 O O . ARG A 1 92 ? -2.201 -13.590 -13.680 1.00 92.88 92 ARG A O 1
ATOM 669 N N . GLU A 1 93 ? -0.619 -12.486 -14.841 1.00 93.19 93 GLU A N 1
ATOM 670 C CA . GLU A 1 93 ? -0.092 -13.649 -15.571 1.00 93.19 93 GLU A CA 1
ATOM 671 C C . GLU A 1 93 ? 0.434 -14.735 -14.625 1.00 93.19 93 GLU A C 1
ATOM 673 O O . GLU A 1 93 ? 0.243 -15.923 -14.855 1.00 93.19 93 GLU A O 1
ATOM 678 N N . LEU A 1 94 ? 1.080 -14.328 -13.530 1.00 91.69 94 LEU A N 1
ATOM 679 C CA . LEU A 1 94 ? 1.690 -15.251 -12.575 1.00 91.69 94 LEU A CA 1
ATOM 680 C C . LEU A 1 94 ? 0.753 -15.676 -11.441 1.00 91.69 94 LEU A C 1
ATOM 682 O O . LEU A 1 94 ? 1.161 -16.483 -10.604 1.00 91.69 94 LEU A O 1
ATOM 686 N N . LYS A 1 95 ? -0.481 -15.160 -11.385 1.00 89.25 95 LYS A N 1
ATOM 687 C CA . LYS A 1 95 ? -1.414 -15.425 -10.281 1.00 89.25 95 LYS A CA 1
ATOM 688 C C . LYS A 1 95 ? -1.714 -16.918 -10.129 1.00 89.25 95 LYS A C 1
ATOM 690 O O . LYS A 1 95 ? -1.722 -17.416 -9.007 1.00 89.25 95 LYS A O 1
ATOM 695 N N . ASP A 1 96 ? -1.877 -17.609 -11.253 1.00 90.00 96 ASP A N 1
ATOM 696 C CA . ASP A 1 96 ? -2.272 -19.019 -11.303 1.00 90.00 96 ASP A CA 1
ATOM 697 C C . ASP A 1 96 ? -1.075 -19.944 -11.594 1.00 90.00 96 ASP A C 1
ATOM 699 O O . ASP A 1 96 ? -1.231 -21.128 -11.870 1.00 90.00 96 ASP A O 1
ATOM 703 N N . SER A 1 97 ? 0.154 -19.423 -11.484 1.00 88.69 97 SER A N 1
ATOM 704 C CA . SER A 1 97 ? 1.388 -20.167 -11.781 1.00 88.69 97 SER A CA 1
ATOM 705 C C . SER A 1 97 ? 1.767 -21.228 -10.736 1.00 88.69 97 SER A C 1
ATOM 707 O O . SER A 1 97 ? 2.827 -21.839 -10.844 1.00 88.69 97 SER A O 1
ATOM 709 N N . GLY A 1 98 ? 0.974 -21.396 -9.670 1.00 90.75 98 GLY A N 1
ATOM 710 C CA . GLY A 1 98 ? 1.283 -22.276 -8.531 1.00 90.75 98 GLY A CA 1
ATOM 711 C C . GLY A 1 98 ? 2.486 -21.833 -7.680 1.00 90.75 98 GLY A C 1
ATOM 712 O O . GLY A 1 98 ? 2.754 -22.423 -6.632 1.00 90.75 98 GLY A O 1
ATOM 713 N N . LYS A 1 99 ? 3.202 -20.780 -8.096 1.00 93.56 99 LYS A N 1
ATOM 714 C CA . LYS A 1 99 ? 4.370 -20.234 -7.400 1.00 93.56 99 LYS A CA 1
ATOM 715 C C . LYS A 1 99 ? 3.971 -19.566 -6.090 1.00 93.56 99 LYS A C 1
ATOM 717 O O . LYS A 1 99 ? 2.916 -18.942 -5.964 1.00 93.56 99 LYS A O 1
ATOM 722 N N . LYS A 1 100 ? 4.863 -19.626 -5.103 1.00 94.19 100 LYS A N 1
ATOM 723 C CA . LYS A 1 100 ? 4.675 -18.894 -3.846 1.00 94.19 100 LYS A CA 1
ATOM 724 C C . LYS A 1 100 ? 4.713 -17.385 -4.101 1.00 94.19 100 LYS A C 1
ATOM 726 O O . LYS A 1 100 ? 5.434 -16.933 -4.988 1.00 94.19 100 LYS A O 1
ATOM 731 N N . PRO A 1 101 ? 4.063 -16.561 -3.259 1.00 88.69 101 PRO A N 1
ATOM 732 C CA . PRO A 1 101 ? 4.073 -15.107 -3.425 1.00 88.69 101 PRO A CA 1
ATOM 733 C C . PRO A 1 101 ? 5.473 -14.487 -3.551 1.00 88.69 101 PRO A C 1
ATOM 735 O O . PRO A 1 101 ? 5.660 -13.564 -4.338 1.00 88.69 101 PRO A O 1
ATOM 738 N N . ALA A 1 102 ? 6.464 -14.996 -2.812 1.00 91.00 102 ALA A N 1
ATOM 739 C CA . ALA A 1 102 ? 7.847 -14.525 -2.910 1.00 91.00 102 ALA A CA 1
ATOM 740 C C . ALA A 1 102 ? 8.487 -14.857 -4.271 1.00 91.00 102 ALA A C 1
ATOM 742 O O . ALA A 1 102 ? 9.145 -14.003 -4.857 1.00 91.00 102 ALA A O 1
ATOM 743 N N . GLU A 1 103 ? 8.238 -16.062 -4.791 1.00 93.62 103 GLU A N 1
ATOM 744 C CA . GLU A 1 103 ? 8.715 -16.521 -6.103 1.00 93.62 103 GLU A CA 1
ATOM 745 C C . GLU A 1 103 ? 8.042 -15.722 -7.234 1.00 93.62 103 GLU A C 1
ATOM 747 O O . GLU A 1 103 ? 8.700 -15.340 -8.197 1.00 93.62 103 GLU A O 1
ATOM 752 N N . ILE A 1 104 ? 6.753 -15.386 -7.086 1.00 93.81 104 ILE A N 1
ATOM 753 C CA . ILE A 1 104 ? 6.041 -14.489 -8.008 1.00 93.81 104 ILE A CA 1
ATOM 754 C C . ILE A 1 104 ? 6.683 -13.098 -8.011 1.00 93.81 104 ILE A C 1
ATOM 756 O O . ILE A 1 104 ? 6.933 -12.547 -9.078 1.00 93.81 104 ILE A O 1
ATOM 760 N N . GLN A 1 105 ? 6.960 -12.509 -6.841 1.00 92.88 105 GLN A N 1
ATOM 761 C CA . GLN A 1 105 ? 7.574 -11.176 -6.784 1.00 92.88 105 GLN A CA 1
ATOM 762 C C . GLN A 1 105 ? 8.969 -11.164 -7.412 1.00 92.88 105 GLN A C 1
ATOM 764 O O . GLN A 1 105 ? 9.246 -10.255 -8.189 1.00 92.88 105 GLN A O 1
ATOM 769 N N . ALA A 1 106 ? 9.795 -12.175 -7.125 1.00 94.31 106 ALA A N 1
ATOM 770 C CA . ALA A 1 106 ? 11.114 -12.319 -7.733 1.00 94.31 106 ALA A CA 1
ATOM 771 C C . ALA A 1 106 ? 11.017 -12.429 -9.264 1.00 94.31 106 ALA A C 1
ATOM 773 O O . ALA A 1 106 ? 11.673 -11.669 -9.968 1.00 94.31 106 ALA A O 1
ATOM 774 N N . ALA A 1 107 ? 10.112 -13.270 -9.778 1.00 95.00 107 ALA A N 1
ATOM 775 C CA . ALA A 1 107 ? 9.886 -13.407 -11.217 1.00 95.00 107 ALA A CA 1
ATOM 776 C C . ALA A 1 107 ? 9.405 -12.097 -11.872 1.00 95.00 107 ALA A C 1
ATOM 778 O O . ALA A 1 107 ? 9.791 -11.791 -12.995 1.00 95.00 107 ALA A O 1
ATOM 779 N N . ILE A 1 108 ? 8.585 -11.294 -11.182 1.00 95.19 108 ILE A N 1
ATOM 780 C CA . ILE A 1 108 ? 8.183 -9.962 -11.668 1.00 95.19 108 ILE A CA 1
ATOM 781 C C . ILE A 1 108 ? 9.379 -9.004 -11.693 1.00 95.19 108 ILE A C 1
ATOM 783 O O . ILE A 1 108 ? 9.498 -8.212 -12.622 1.00 95.19 108 ILE A O 1
ATOM 787 N N . HIS A 1 109 ? 10.232 -9.021 -10.663 1.00 95.56 109 HIS A N 1
ATOM 788 C CA . HIS A 1 109 ? 11.415 -8.156 -10.595 1.00 95.56 109 HIS A CA 1
ATOM 789 C C . HIS A 1 109 ? 12.394 -8.466 -11.721 1.00 95.56 109 HIS A C 1
ATOM 791 O O . HIS A 1 109 ? 12.830 -7.544 -12.403 1.00 95.56 109 HIS A O 1
ATOM 797 N N . GLU A 1 110 ? 12.655 -9.751 -11.948 1.00 95.19 110 GLU A N 1
ATOM 798 C CA . GLU A 1 110 ? 13.504 -10.250 -13.027 1.00 95.19 110 GLU A CA 1
ATOM 799 C C . GLU A 1 110 ? 12.920 -9.909 -14.404 1.00 95.19 110 GLU A C 1
ATOM 801 O O . GLU A 1 110 ? 13.589 -9.274 -15.214 1.00 95.19 110 GLU A O 1
ATOM 806 N N . LYS A 1 111 ? 11.633 -10.214 -14.640 1.00 94.62 111 LYS A N 1
ATOM 807 C CA . LYS A 1 111 ? 10.941 -9.927 -15.911 1.00 94.62 111 LYS A CA 1
ATOM 808 C C . LYS A 1 111 ? 10.971 -8.445 -16.294 1.00 94.62 111 LYS A C 1
ATOM 810 O O . LYS A 1 111 ? 10.923 -8.119 -17.476 1.00 94.62 111 LYS A O 1
ATOM 815 N N . LEU A 1 112 ? 10.992 -7.551 -15.309 1.00 94.88 112 LEU A N 1
ATOM 816 C CA . LEU A 1 112 ? 10.990 -6.105 -15.531 1.00 94.88 112 LEU A CA 1
ATOM 817 C C . LEU A 1 112 ? 12.373 -5.465 -15.389 1.00 94.88 112 LEU A C 1
ATOM 819 O O . LEU A 1 112 ? 12.463 -4.244 -15.483 1.00 94.88 112 LEU A O 1
ATOM 823 N N . GLY A 1 113 ? 13.423 -6.256 -15.142 1.00 95.50 113 GLY A N 1
ATOM 824 C CA . GLY A 1 113 ? 14.788 -5.754 -14.989 1.00 95.50 113 GLY A CA 1
ATOM 825 C C . GLY A 1 113 ? 14.931 -4.707 -13.882 1.00 95.50 113 GLY A C 1
ATOM 826 O O . GLY A 1 113 ? 15.659 -3.733 -14.054 1.00 95.50 113 GLY A O 1
ATOM 827 N N . LEU A 1 114 ? 14.198 -4.857 -12.772 1.00 95.69 114 LEU A N 1
ATOM 828 C CA . LEU A 1 114 ? 14.225 -3.859 -11.700 1.00 95.69 114 LEU A CA 1
ATOM 829 C C . LEU A 1 114 ? 15.561 -3.880 -10.958 1.00 95.69 114 LEU A C 1
ATOM 831 O O . LEU A 1 114 ? 16.067 -4.943 -10.596 1.00 95.69 114 LEU A O 1
ATOM 835 N N . THR A 1 115 ? 16.090 -2.696 -10.654 1.00 96.62 115 THR A N 1
ATOM 836 C CA . THR A 1 115 ? 17.308 -2.564 -9.846 1.00 96.62 115 THR A CA 1
ATOM 837 C C . THR A 1 115 ? 17.046 -2.906 -8.376 1.00 96.62 115 THR A C 1
ATOM 839 O O . THR A 1 115 ? 15.905 -2.875 -7.904 1.00 96.62 115 THR A O 1
ATOM 842 N N . GLN A 1 116 ? 18.105 -3.195 -7.611 1.00 96.00 116 GLN A N 1
ATOM 843 C CA . GLN A 1 116 ? 17.978 -3.457 -6.170 1.00 96.00 116 GLN A CA 1
ATOM 844 C C . GLN A 1 116 ? 17.359 -2.270 -5.418 1.00 96.00 116 GLN A C 1
ATOM 846 O O . GLN A 1 116 ? 16.494 -2.475 -4.564 1.00 96.00 116 GLN A O 1
ATOM 851 N N . ASP A 1 117 ? 17.705 -1.039 -5.798 1.00 95.94 117 ASP A N 1
ATOM 852 C CA . ASP A 1 117 ? 17.134 0.175 -5.204 1.00 95.94 117 ASP A CA 1
ATOM 853 C C . ASP A 1 117 ? 15.637 0.302 -5.499 1.00 95.94 117 ASP A C 1
ATOM 855 O O . ASP A 1 117 ? 14.833 0.567 -4.602 1.00 95.94 117 ASP A O 1
ATOM 859 N N . GLN A 1 118 ? 15.221 0.020 -6.737 1.00 95.75 118 GLN A N 1
ATOM 860 C CA . GLN A 1 118 ? 13.806 0.002 -7.110 1.00 95.75 118 GLN A CA 1
ATOM 861 C C . GLN A 1 118 ? 13.035 -1.079 -6.344 1.00 95.75 118 GLN A C 1
ATOM 863 O O . GLN A 1 118 ? 11.931 -0.836 -5.849 1.00 95.75 118 GLN A O 1
ATOM 868 N N . ILE A 1 119 ? 13.614 -2.272 -6.195 1.00 96.06 119 ILE A N 1
ATOM 869 C CA . ILE A 1 119 ? 13.027 -3.364 -5.411 1.00 96.06 119 ILE A CA 1
ATOM 870 C C . ILE A 1 119 ? 12.889 -2.956 -3.937 1.00 96.06 119 ILE A C 1
ATOM 872 O O . ILE A 1 119 ? 11.834 -3.182 -3.331 1.00 96.06 119 ILE A O 1
ATOM 876 N N . ALA A 1 120 ? 13.913 -2.321 -3.363 1.00 96.19 120 ALA A N 1
ATOM 877 C CA . ALA A 1 120 ? 13.899 -1.830 -1.991 1.00 96.19 120 ALA A CA 1
ATOM 878 C C . ALA A 1 120 ? 12.808 -0.770 -1.781 1.00 96.19 120 ALA A C 1
ATOM 880 O O . ALA A 1 120 ? 12.036 -0.859 -0.819 1.00 96.19 120 ALA A O 1
ATOM 881 N N . VAL A 1 121 ? 12.666 0.175 -2.713 1.00 96.56 121 VAL A N 1
ATOM 882 C CA . VAL A 1 121 ? 11.614 1.199 -2.681 1.00 96.56 121 VAL A CA 1
ATOM 883 C C . VAL A 1 121 ? 10.231 0.562 -2.778 1.00 96.56 121 VAL A C 1
ATOM 885 O O . VAL A 1 121 ? 9.367 0.873 -1.960 1.00 96.56 121 VAL A O 1
ATOM 888 N N . LEU A 1 122 ? 10.016 -0.397 -3.685 1.00 94.06 122 LEU A N 1
ATOM 889 C CA . LEU A 1 122 ? 8.745 -1.126 -3.786 1.00 94.06 122 LEU A CA 1
ATOM 890 C C . LEU A 1 122 ? 8.400 -1.870 -2.491 1.00 94.06 122 LEU A C 1
ATOM 892 O O . LEU A 1 122 ? 7.245 -1.871 -2.052 1.00 94.06 122 LEU A O 1
ATOM 896 N N . LYS A 1 123 ? 9.397 -2.493 -1.854 1.00 94.50 123 LYS A N 1
ATOM 897 C CA . LYS A 1 123 ? 9.229 -3.162 -0.561 1.00 94.50 123 LYS A CA 1
ATOM 898 C C . LYS A 1 123 ? 8.852 -2.158 0.528 1.00 94.50 123 LYS A C 1
ATOM 900 O O . LYS A 1 123 ? 7.897 -2.408 1.265 1.00 94.50 123 LYS A O 1
ATOM 905 N N . LYS A 1 124 ? 9.530 -1.008 0.588 1.00 93.75 124 LYS A N 1
ATOM 906 C CA . LYS A 1 124 ? 9.212 0.090 1.513 1.00 93.75 124 LYS A CA 1
ATOM 907 C C . LYS A 1 124 ? 7.802 0.633 1.268 1.00 93.75 124 LYS A C 1
ATOM 909 O O . LYS A 1 124 ? 7.042 0.774 2.218 1.00 93.75 124 LYS A O 1
ATOM 914 N N . SER A 1 125 ? 7.396 0.837 0.014 1.00 91.44 125 SER A N 1
ATOM 915 C CA . SER A 1 125 ? 6.032 1.249 -0.348 1.00 91.44 125 SER A CA 1
ATOM 916 C C . SER A 1 125 ? 4.969 0.267 0.148 1.00 91.44 125 SER A C 1
ATOM 918 O O . SER A 1 125 ? 3.929 0.675 0.662 1.00 91.44 125 SER A O 1
ATOM 920 N N . ASN A 1 126 ? 5.220 -1.039 0.038 1.00 90.69 126 ASN A N 1
ATOM 921 C CA . ASN A 1 126 ? 4.307 -2.057 0.563 1.00 90.69 126 ASN A CA 1
ATOM 922 C C . ASN A 1 126 ? 4.281 -2.084 2.098 1.00 90.69 126 ASN A C 1
ATOM 924 O O . ASN A 1 126 ? 3.212 -2.264 2.687 1.00 90.69 126 ASN A O 1
ATOM 928 N N . ALA A 1 127 ? 5.425 -1.862 2.748 1.00 91.88 127 ALA A N 1
ATOM 929 C CA . ALA A 1 127 ? 5.499 -1.730 4.199 1.00 91.88 127 ALA A CA 1
ATOM 930 C C . ALA A 1 127 ? 4.700 -0.512 4.688 1.00 91.88 127 ALA A C 1
ATOM 932 O O . ALA A 1 127 ? 3.897 -0.661 5.601 1.00 91.88 127 ALA A O 1
ATOM 933 N N . MET A 1 128 ? 4.821 0.645 4.026 1.00 91.56 128 MET A N 1
ATOM 934 C CA . MET A 1 128 ? 4.051 1.855 4.350 1.00 91.56 128 MET A CA 1
ATOM 935 C C . MET A 1 128 ? 2.536 1.632 4.230 1.00 91.56 128 MET A C 1
ATOM 937 O O . MET A 1 128 ? 1.780 2.019 5.114 1.00 91.56 128 MET A O 1
ATOM 941 N N . ARG A 1 129 ? 2.077 0.928 3.185 1.00 89.62 129 ARG A N 1
ATOM 942 C CA . ARG A 1 129 ? 0.656 0.544 3.046 1.00 89.62 129 ARG A CA 1
ATOM 943 C C . ARG A 1 129 ? 0.190 -0.400 4.154 1.00 89.62 129 ARG A C 1
ATOM 945 O O . ARG A 1 129 ? -0.945 -0.305 4.607 1.00 89.62 129 ARG A O 1
ATOM 952 N N . THR A 1 130 ? 1.058 -1.318 4.576 1.00 90.56 130 THR A N 1
ATOM 953 C CA . THR A 1 130 ? 0.758 -2.250 5.672 1.00 90.56 130 THR A CA 1
ATOM 954 C C . THR A 1 130 ? 0.696 -1.515 7.009 1.00 90.56 130 THR A C 1
ATOM 956 O O . THR A 1 130 ? -0.201 -1.785 7.801 1.00 90.56 130 THR A O 1
ATOM 959 N N . ALA A 1 131 ? 1.617 -0.577 7.245 1.00 91.81 131 ALA A N 1
ATOM 960 C CA . ALA A 1 131 ? 1.634 0.280 8.426 1.00 91.81 131 ALA A CA 1
ATOM 961 C C . ALA A 1 131 ? 0.354 1.117 8.512 1.00 91.81 131 ALA A C 1
ATOM 963 O O . ALA A 1 131 ? -0.346 1.019 9.508 1.00 91.81 131 ALA A O 1
ATOM 964 N N . LEU A 1 132 ? -0.049 1.777 7.420 1.00 93.75 132 LEU A N 1
ATOM 965 C CA . LEU A 1 132 ? -1.314 2.517 7.351 1.00 93.75 132 LEU A CA 1
ATOM 966 C C . LEU A 1 132 ? -2.525 1.676 7.790 1.00 93.75 132 LEU A C 1
ATOM 968 O O . LEU A 1 132 ? -3.394 2.167 8.506 1.00 93.75 132 LEU A O 1
ATOM 972 N N . LEU A 1 133 ? -2.606 0.413 7.363 1.00 92.31 133 LEU A N 1
ATOM 973 C CA . LEU A 1 133 ? -3.702 -0.472 7.763 1.00 92.31 133 LEU A CA 1
ATOM 974 C C . LEU A 1 133 ? -3.614 -0.873 9.244 1.00 92.31 133 LEU A C 1
ATOM 976 O O . LEU A 1 133 ? -4.647 -0.978 9.899 1.00 92.31 133 LEU A O 1
ATOM 980 N N . LYS A 1 134 ? -2.407 -1.082 9.781 1.00 92.75 134 LYS A N 1
ATOM 981 C CA . LYS A 1 134 ? -2.204 -1.333 11.216 1.00 92.75 134 LYS A CA 1
ATOM 982 C C . LYS A 1 134 ? -2.596 -0.120 12.055 1.00 92.75 134 LYS A C 1
ATOM 984 O O . LYS A 1 134 ? -3.332 -0.286 13.021 1.00 92.75 134 LYS A O 1
ATOM 989 N N . ASP A 1 135 ? -2.183 1.073 11.644 1.00 93.19 135 ASP A N 1
ATOM 990 C CA . ASP A 1 135 ? -2.518 2.330 12.315 1.00 93.19 135 ASP A CA 1
ATOM 991 C C . ASP A 1 135 ? -4.030 2.581 12.263 1.00 93.19 135 ASP A C 1
ATOM 993 O O . ASP A 1 135 ? -4.642 2.948 13.261 1.00 93.19 135 ASP A O 1
ATOM 997 N N . ALA A 1 136 ? -4.676 2.280 11.131 1.00 93.75 136 ALA A N 1
ATOM 998 C CA . ALA A 1 136 ? -6.131 2.336 11.015 1.00 93.75 136 ALA A CA 1
ATOM 999 C C . ALA A 1 136 ? -6.845 1.348 11.955 1.00 93.75 136 ALA A C 1
ATOM 1001 O O . ALA A 1 136 ? -7.873 1.696 12.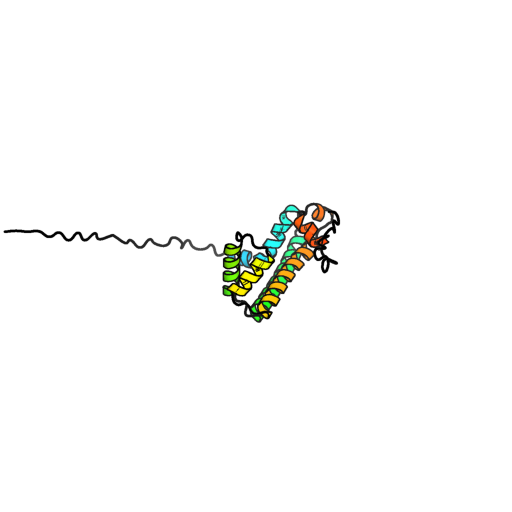526 1.00 93.75 136 ALA A O 1
ATOM 1002 N N . VAL A 1 137 ? -6.305 0.139 12.149 1.00 93.62 137 VAL A N 1
ATOM 1003 C CA . VAL A 1 137 ? -6.835 -0.833 13.124 1.00 93.62 137 VAL A CA 1
ATOM 1004 C C . VAL A 1 137 ? -6.588 -0.382 14.569 1.00 93.62 137 VAL A C 1
ATOM 1006 O O . VAL A 1 137 ? -7.417 -0.640 15.438 1.00 93.62 137 VAL A O 1
ATOM 1009 N N . ALA A 1 138 ? -5.484 0.315 14.841 1.00 93.25 138 ALA A N 1
ATOM 1010 C CA . ALA A 1 138 ? -5.189 0.858 16.166 1.00 93.25 138 ALA A CA 1
ATOM 1011 C C . ALA A 1 138 ? -6.176 1.961 16.595 1.00 93.25 138 ALA A C 1
ATOM 1013 O O . ALA A 1 138 ? -6.371 2.160 17.789 1.00 93.25 138 ALA A O 1
ATOM 1014 N N . LEU A 1 139 ? -6.840 2.630 15.642 1.00 93.94 139 LEU A N 1
ATOM 1015 C CA . LEU A 1 139 ? -7.907 3.603 15.914 1.00 93.94 139 LEU A CA 1
ATOM 1016 C C . LEU A 1 139 ? -9.245 2.969 16.326 1.00 93.94 139 LEU A C 1
ATOM 1018 O O . LEU A 1 139 ? -10.170 3.699 16.689 1.00 93.94 139 LEU A O 1
ATOM 1022 N N . LEU A 1 140 ? -9.386 1.648 16.207 1.00 94.56 140 LEU A N 1
ATOM 1023 C CA . LEU A 1 140 ? -10.627 0.940 16.509 1.00 94.56 140 LEU A CA 1
ATOM 1024 C C . LEU A 1 140 ? -10.777 0.697 18.009 1.00 94.56 140 LEU A C 1
ATOM 1026 O O . LEU A 1 140 ? -9.798 0.421 18.704 1.00 94.56 140 LEU A O 1
ATOM 1030 N N . THR A 1 141 ? -12.018 0.723 18.489 1.00 94.81 141 THR A N 1
ATOM 1031 C CA . THR A 1 141 ? -12.347 0.244 19.837 1.00 94.81 141 THR A CA 1
ATOM 1032 C C . THR A 1 141 ? -12.218 -1.279 19.912 1.00 94.81 141 THR A C 1
ATOM 1034 O O . THR A 1 141 ? -12.218 -1.964 18.887 1.00 94.81 141 THR A O 1
ATOM 1037 N N . GLU A 1 142 ? -12.145 -1.839 21.118 1.00 93.12 142 GLU A N 1
ATOM 1038 C CA . GLU A 1 142 ? -12.103 -3.299 21.300 1.00 93.12 142 GLU A CA 1
ATOM 1039 C C . GLU A 1 142 ? -13.343 -3.992 20.704 1.00 93.12 142 GLU A C 1
ATOM 1041 O O . GLU A 1 142 ? -13.221 -5.005 20.015 1.00 93.12 142 GLU A O 1
ATOM 1046 N N . GLU A 1 143 ? -14.525 -3.382 20.840 1.00 93.19 143 GLU A N 1
ATOM 1047 C CA . GLU A 1 143 ? -15.768 -3.873 20.226 1.00 93.19 143 GLU A CA 1
ATOM 1048 C C . GLU A 1 143 ? -15.710 -3.890 18.690 1.00 93.19 143 GLU A C 1
ATOM 1050 O O . GLU A 1 143 ? -16.229 -4.801 18.043 1.00 93.19 143 GLU A O 1
ATOM 1055 N N . GLN A 1 144 ? -15.066 -2.892 18.082 1.00 94.81 144 GLN A N 1
ATOM 1056 C CA . GLN A 1 144 ? -14.867 -2.837 16.634 1.00 94.81 144 GLN A CA 1
ATOM 1057 C C . GLN A 1 144 ? -13.800 -3.842 16.179 1.00 94.81 144 GLN A C 1
ATOM 1059 O O . GLN A 1 144 ? -13.960 -4.480 15.137 1.00 94.81 144 GLN A O 1
ATOM 1064 N N . LYS A 1 145 ? -12.730 -4.032 16.963 1.00 92.62 145 LYS A N 1
ATOM 1065 C CA . LYS A 1 145 ? -11.687 -5.033 16.685 1.00 92.62 145 LYS A CA 1
ATOM 1066 C C . LYS A 1 145 ? -12.237 -6.456 16.713 1.00 92.62 145 LYS A C 1
ATOM 1068 O O . LYS A 1 145 ? -11.822 -7.264 15.886 1.00 92.62 145 LYS A O 1
ATOM 1073 N N . ALA A 1 146 ? -13.204 -6.747 17.584 1.00 92.12 146 ALA A N 1
ATOM 1074 C CA . ALA A 1 146 ? -13.882 -8.044 17.633 1.00 92.12 146 ALA A CA 1
ATOM 1075 C C . ALA A 1 146 ? -14.629 -8.393 16.328 1.00 92.12 146 ALA A C 1
ATOM 1077 O O . ALA A 1 146 ? -14.834 -9.567 16.029 1.00 92.12 146 ALA A O 1
ATOM 1078 N N . LYS A 1 147 ? -14.991 -7.387 15.519 1.00 93.69 147 LYS A N 1
ATOM 1079 C CA . LYS A 1 147 ? -15.646 -7.552 14.208 1.00 93.69 147 LYS A CA 1
ATOM 1080 C C . LYS A 1 147 ? -14.653 -7.675 13.048 1.00 93.69 147 LYS A C 1
ATOM 1082 O O . LYS A 1 147 ? -15.066 -7.810 11.896 1.00 93.69 147 LYS A O 1
ATOM 1087 N N . LEU A 1 148 ? -13.345 -7.595 13.308 1.00 92.69 148 LEU A N 1
ATOM 1088 C CA . LEU A 1 148 ? -12.346 -7.691 12.251 1.00 92.69 148 LEU A CA 1
ATOM 1089 C C . LEU A 1 148 ? -12.280 -9.111 11.680 1.00 92.69 148 LEU A C 1
ATOM 1091 O O . LEU A 1 148 ? -12.280 -10.089 12.428 1.00 92.69 148 LEU A O 1
ATOM 1095 N N . PRO A 1 149 ? -12.099 -9.255 10.358 1.00 89.88 149 PRO A N 1
ATOM 1096 C CA . PRO A 1 149 ? -11.812 -10.553 9.773 1.00 89.88 149 PRO A CA 1
ATOM 1097 C C . PRO A 1 149 ? -10.488 -11.101 10.322 1.00 89.88 149 PRO A C 1
ATOM 1099 O O . PRO A 1 149 ? -9.509 -10.364 10.470 1.00 89.88 149 PRO A O 1
ATOM 1102 N N . GLU A 1 150 ? -10.422 -12.420 10.522 1.00 89.00 150 GLU A N 1
ATOM 1103 C CA . GLU A 1 150 ? -9.290 -13.119 11.156 1.00 89.00 150 GLU A CA 1
ATOM 1104 C C . GLU A 1 150 ? -7.927 -12.751 10.536 1.00 89.00 150 GLU A C 1
ATOM 1106 O O . GLU A 1 150 ? -6.916 -12.615 11.226 1.00 89.00 150 GLU A O 1
ATOM 1111 N N . ARG A 1 151 ? -7.892 -12.515 9.217 1.00 87.88 151 ARG A N 1
ATOM 1112 C CA . ARG A 1 151 ? -6.681 -12.085 8.500 1.00 87.88 151 ARG A CA 1
ATOM 1113 C C . ARG A 1 151 ? -6.103 -10.765 9.025 1.00 87.88 151 ARG A C 1
ATOM 1115 O O . ARG A 1 151 ? -4.886 -10.617 9.051 1.00 87.88 151 ARG A O 1
ATOM 1122 N N . LEU A 1 152 ? -6.956 -9.805 9.395 1.00 88.44 152 LEU A N 1
ATOM 1123 C CA . LEU A 1 152 ? -6.536 -8.487 9.875 1.00 88.44 152 LEU A CA 1
ATOM 1124 C C . LEU A 1 152 ? -6.103 -8.567 11.332 1.00 88.44 152 LEU A C 1
ATOM 1126 O O . LEU A 1 152 ? -5.072 -7.992 11.667 1.00 88.44 152 LEU A O 1
ATOM 1130 N N . VAL A 1 153 ? -6.802 -9.368 12.141 1.00 86.81 153 VAL A N 1
ATOM 1131 C CA . VAL A 1 153 ? -6.383 -9.697 13.509 1.00 86.81 153 VAL A CA 1
ATOM 1132 C C . VAL A 1 153 ? -4.979 -10.310 13.489 1.00 86.81 153 VAL A C 1
ATOM 1134 O O . VAL A 1 153 ? -4.046 -9.758 14.058 1.00 86.81 153 VAL A O 1
ATOM 1137 N N . LYS A 1 154 ? -4.759 -11.372 12.702 1.00 85.81 154 LYS A N 1
ATOM 1138 C CA . LYS A 1 154 ? -3.434 -12.009 12.559 1.00 85.81 154 LYS A CA 1
ATOM 1139 C C . LYS A 1 154 ? -2.348 -11.050 12.061 1.00 85.81 154 LYS A C 1
ATOM 1141 O O . LYS A 1 154 ? -1.174 -11.223 12.390 1.00 85.81 154 LYS A O 1
ATOM 1146 N N . MET A 1 155 ? -2.709 -10.074 11.230 1.00 83.50 155 MET A N 1
ATOM 1147 C CA . MET A 1 155 ? -1.770 -9.094 10.686 1.00 83.50 155 MET A CA 1
ATOM 1148 C C . MET A 1 155 ? -1.318 -8.075 11.739 1.00 83.50 155 MET A C 1
ATOM 1150 O O . MET A 1 155 ? -0.149 -7.677 11.729 1.00 83.50 155 MET A O 1
ATOM 1154 N N . THR A 1 156 ? -2.212 -7.652 12.635 1.00 77.00 156 THR A N 1
ATOM 1155 C CA . THR A 1 156 ? -1.892 -6.702 13.708 1.00 77.00 156 THR A CA 1
ATOM 1156 C C . THR A 1 156 ? -1.222 -7.386 14.898 1.00 77.00 156 THR A C 1
ATOM 1158 O O . THR A 1 156 ? -0.271 -6.831 15.437 1.00 77.00 156 THR A O 1
ATOM 1161 N N . SER A 1 157 ? -1.592 -8.630 15.219 1.00 70.44 157 SER A N 1
ATOM 1162 C CA . SER A 1 157 ? -0.969 -9.415 16.299 1.00 70.44 157 SER A CA 1
ATOM 1163 C C . SER A 1 157 ? 0.464 -9.874 15.998 1.00 70.44 157 SER A C 1
ATOM 1165 O O . SER A 1 157 ? 1.218 -10.191 16.908 1.00 70.44 157 SER A O 1
ATOM 1167 N N . ARG A 1 158 ? 0.880 -9.919 14.724 1.00 58.16 158 ARG A N 1
ATOM 1168 C CA . ARG A 1 158 ? 2.246 -10.320 14.318 1.00 58.16 158 ARG A CA 1
ATOM 1169 C C . ARG A 1 158 ? 3.295 -9.197 14.413 1.00 58.16 158 ARG A C 1
ATOM 1171 O O . ARG A 1 158 ? 4.366 -9.305 13.816 1.00 58.16 158 ARG A O 1
ATOM 1178 N N . GLY A 1 159 ? 3.000 -8.103 15.113 1.00 45.47 159 GLY A N 1
ATOM 1179 C CA . GLY A 1 159 ? 3.907 -6.967 15.296 1.00 45.47 159 GLY A CA 1
ATOM 1180 C C . GLY A 1 159 ? 4.763 -7.080 16.556 1.00 45.47 159 GLY A C 1
ATOM 1181 O O . GLY A 1 159 ? 4.384 -6.524 17.574 1.00 45.47 159 GLY A O 1
ATOM 1182 N N . GLY A 1 160 ? 5.909 -7.764 16.459 1.00 42.62 160 GLY A N 1
ATOM 1183 C CA . GLY A 1 160 ? 6.951 -7.805 17.498 1.00 42.62 160 GLY A CA 1
ATOM 1184 C C . GLY A 1 160 ? 8.081 -8.783 17.157 1.00 42.62 160 GLY A C 1
ATOM 1185 O O . GLY A 1 160 ? 9.190 -8.365 16.849 1.00 42.62 160 GLY A O 1
ATOM 1186 N N . ASP A 1 161 ? 7.764 -10.079 17.057 1.00 38.16 161 ASP A N 1
ATOM 1187 C CA . ASP A 1 161 ? 8.781 -11.151 17.123 1.00 38.16 161 ASP A CA 1
ATOM 1188 C C . ASP A 1 161 ? 8.759 -12.151 15.953 1.00 38.16 161 ASP A C 1
ATOM 1190 O O . ASP A 1 161 ? 9.139 -13.312 16.082 1.00 38.16 161 ASP A O 1
ATOM 1194 N N . ALA A 1 162 ? 8.317 -11.745 14.761 1.00 41.31 162 ALA A N 1
ATOM 1195 C CA . ALA A 1 162 ? 8.296 -12.641 13.595 1.00 41.31 162 ALA A CA 1
ATOM 1196 C C . ALA A 1 162 ? 9.570 -12.568 12.725 1.00 41.31 162 ALA A C 1
ATOM 1198 O O . ALA A 1 162 ? 9.525 -12.869 11.531 1.00 41.31 162 ALA A O 1
ATOM 1199 N N . LYS A 1 163 ? 10.718 -12.202 13.312 1.00 39.53 163 LYS A N 1
ATOM 1200 C CA . LYS A 1 163 ? 12.050 -12.348 12.704 1.00 39.53 163 LYS A CA 1
ATOM 1201 C C . LYS A 1 163 ? 12.777 -13.526 13.364 1.00 39.53 163 LYS A C 1
ATOM 1203 O O . LYS A 1 163 ? 13.738 -13.335 14.088 1.00 39.53 163 LYS A O 1
ATOM 1208 N N . GLY A 1 164 ? 12.306 -14.751 13.119 1.00 43.78 164 GLY A N 1
ATOM 1209 C CA . GLY A 1 164 ? 13.027 -15.959 13.540 1.00 43.78 164 GLY A CA 1
ATOM 1210 C C . GLY A 1 164 ? 12.145 -17.115 13.992 1.00 43.78 164 GLY A C 1
ATOM 1211 O O . GLY A 1 164 ? 12.064 -17.408 15.172 1.00 43.78 164 GLY A O 1
ATOM 1212 N N . LYS A 1 165 ? 11.527 -17.831 13.054 1.00 36.50 165 LYS A N 1
ATOM 1213 C CA . LYS A 1 165 ? 11.269 -19.272 13.213 1.00 36.50 165 LYS A CA 1
ATOM 1214 C C . LYS A 1 165 ? 11.244 -19.889 11.823 1.00 36.50 165 LYS A C 1
ATOM 1216 O O . LYS A 1 165 ? 10.208 -20.209 11.244 1.00 36.50 165 LYS A O 1
ATOM 1221 N N . GLY A 1 166 ? 12.447 -19.945 11.251 1.00 42.03 166 GLY A N 1
ATOM 1222 C CA . GLY A 1 166 ? 12.748 -20.841 10.149 1.00 42.03 166 GLY A CA 1
ATOM 1223 C C . GLY A 1 166 ? 12.361 -22.263 10.547 1.00 42.03 166 GLY A C 1
ATOM 1224 O O . GLY A 1 166 ? 12.482 -22.663 11.702 1.00 42.03 166 GLY A O 1
ATOM 1225 N N . LYS A 1 167 ? 11.826 -22.988 9.573 1.00 41.31 167 LYS A N 1
ATOM 1226 C CA . LYS A 1 167 ? 11.357 -24.365 9.674 1.00 41.31 167 LYS A CA 1
ATOM 1227 C C . LYS A 1 167 ? 12.410 -25.263 10.335 1.00 41.31 167 LYS A C 1
ATOM 1229 O O . LYS A 1 167 ? 13.343 -25.703 9.669 1.00 41.31 167 LYS A O 1
ATOM 1234 N N . GLY A 1 168 ? 12.207 -25.611 11.602 1.00 37.91 168 GLY A N 1
ATOM 1235 C CA . GLY A 1 168 ? 12.802 -26.803 12.190 1.00 37.91 168 GLY A CA 1
ATOM 1236 C C . GLY A 1 168 ? 12.159 -28.029 11.549 1.00 37.91 168 GLY A C 1
ATOM 1237 O O . GLY A 1 168 ? 11.126 -28.505 12.013 1.00 37.91 168 GLY A O 1
ATOM 1238 N N . LYS A 1 169 ? 12.738 -28.522 10.447 1.00 39.53 169 LYS A N 1
ATOM 1239 C CA . LYS A 1 169 ? 12.530 -29.907 10.014 1.00 39.53 169 LYS A CA 1
ATOM 1240 C C . LYS A 1 169 ? 13.047 -30.789 11.150 1.00 39.53 169 LYS A C 1
ATOM 1242 O O . LYS A 1 169 ? 14.249 -30.992 11.277 1.00 39.53 169 LYS A O 1
ATOM 1247 N N . LYS A 1 170 ? 12.134 -31.305 11.970 1.00 39.94 170 LYS A N 1
ATOM 1248 C CA . LYS A 1 170 ? 12.376 -32.445 12.852 1.00 39.94 170 LYS A CA 1
ATOM 1249 C C . LYS A 1 170 ? 12.616 -33.651 11.935 1.00 39.94 170 LYS A C 1
ATOM 1251 O O . LYS A 1 170 ? 11.676 -34.344 11.560 1.00 39.94 170 LYS A O 1
ATOM 1256 N N . LYS A 1 171 ? 13.859 -33.831 11.474 1.00 39.62 171 LYS A N 1
ATOM 1257 C CA . LYS A 1 171 ? 14.316 -35.107 10.921 1.00 39.62 171 LYS A CA 1
ATOM 1258 C C . LYS A 1 171 ? 14.422 -36.026 12.134 1.00 39.62 171 LYS A C 1
ATOM 1260 O O . LYS A 1 171 ? 15.385 -35.939 12.886 1.00 39.62 171 LYS A O 1
ATOM 1265 N N . LYS A 1 172 ? 13.360 -36.795 12.386 1.00 39.72 172 LYS A N 1
ATOM 1266 C CA . LYS A 1 172 ? 13.447 -37.989 13.223 1.00 39.72 172 LYS A CA 1
ATOM 1267 C C . LYS A 1 172 ? 14.575 -38.841 12.636 1.00 39.72 172 LYS A C 1
ATOM 1269 O O . LYS A 1 172 ? 14.514 -39.201 11.461 1.00 39.72 172 LYS A O 1
ATOM 1274 N N . GLN A 1 173 ? 15.618 -39.062 13.430 1.00 43.12 173 GLN A N 1
ATOM 1275 C CA . GLN A 1 173 ? 16.309 -40.343 13.425 1.00 43.12 173 GLN A CA 1
ATOM 1276 C C . GLN A 1 173 ? 15.239 -41.398 13.706 1.00 43.12 173 GLN A C 1
ATOM 1278 O O . GLN A 1 173 ? 14.561 -41.301 14.725 1.00 43.12 173 GLN A O 1
ATOM 1283 N N . ASP A 1 174 ? 15.067 -42.336 12.787 1.00 40.91 174 ASP A N 1
ATOM 1284 C CA . ASP A 1 174 ? 14.673 -43.691 13.145 1.00 40.91 174 ASP A CA 1
ATOM 1285 C C . ASP A 1 174 ? 15.878 -44.551 12.744 1.00 40.91 174 ASP A C 1
ATOM 1287 O O . ASP A 1 174 ? 16.123 -44.818 11.567 1.00 40.91 174 ASP A O 1
ATOM 1291 N N . GLU A 1 175 ? 16.707 -44.844 13.746 1.00 43.34 175 GLU A N 1
ATOM 1292 C CA . GLU A 1 175 ? 17.492 -46.071 13.809 1.00 43.34 175 GLU A CA 1
ATOM 1293 C C . GLU A 1 175 ? 16.498 -47.212 14.052 1.00 43.34 175 GLU A C 1
ATOM 1295 O O . GLU A 1 175 ? 15.822 -47.216 15.078 1.00 43.34 175 GLU A O 1
ATOM 1300 N N . ASN A 1 176 ? 16.354 -48.110 13.076 1.00 43.34 176 ASN A N 1
ATOM 1301 C CA . ASN A 1 176 ? 16.174 -49.561 13.239 1.00 43.34 176 ASN A CA 1
ATOM 1302 C C . ASN A 1 176 ? 15.715 -50.162 11.905 1.00 43.34 176 ASN A C 1
ATOM 1304 O O . ASN A 1 176 ? 14.533 -50.085 11.564 1.00 43.34 176 ASN A O 1
ATOM 1308 N N . ASN A 1 177 ? 16.654 -50.735 11.152 1.00 40.28 177 ASN A N 1
ATOM 1309 C CA . ASN A 1 177 ? 16.752 -52.174 10.860 1.00 40.28 177 ASN A CA 1
ATOM 1310 C C . ASN A 1 177 ? 17.847 -52.394 9.810 1.00 40.28 177 ASN A C 1
ATOM 1312 O O . ASN A 1 177 ? 17.703 -51.838 8.697 1.00 40.28 177 ASN A O 1
#

Foldseek 3Di:
DDDDDDDDDPPPDDDPPPDDDDDPPPPPPPVVCVLQVQLVVLCVQLVQLPDDPVLSVVLSVLSNVLVVVLVVLCVVQVNDPVLVVLLVVLCVVCVPVPDDPVVSLVVSCVVSVPDPSNVVSVVVSVVSSLVSSLVSLVPHDPSSVVRHDPVSVVSNVPPDPPPDDDDPPPPDDDDDD

Organism: NCBI:txid2795974

Secondary structure (DSSP, 8-state):
--------------------------TTSHHHHHHTHHHHHHHHHTGGG---HHHHHHHHHHHHHHHHHHHHHHHHTT--HHHHHHHHHHHHHTTTS---HHHHHHHHHHHTT--HHHHHHHHHHHHHHHHHHHHHHHTS-HHHHTTS-HHHHHHHHTSS--S--------------

Radius of gyration: 26.93 Å; chains: 1; bounding box: 38×67×102 Å

pLDDT: mean 76.69, std 22.78, range [36.16, 96.62]